Protein AF-A0A7L6CJG3-F1 (afdb_monomer_lite)

Structure (mmCIF, N/CA/C/O backbone):
data_AF-A0A7L6CJG3-F1
#
_entry.id   AF-A0A7L6CJG3-F1
#
loop_
_atom_site.group_PDB
_atom_site.id
_atom_site.type_symbol
_atom_site.label_atom_id
_atom_site.label_alt_id
_atom_site.label_comp_id
_atom_site.label_asym_id
_atom_site.label_entity_id
_atom_site.label_seq_id
_atom_site.pdbx_PDB_ins_code
_atom_site.Cartn_x
_atom_site.Cartn_y
_atom_site.Cartn_z
_atom_site.occupancy
_atom_site.B_iso_or_equiv
_atom_site.auth_seq_id
_atom_site.auth_comp_id
_atom_site.auth_asym_id
_atom_site.auth_atom_id
_atom_site.pdbx_PDB_model_num
ATOM 1 N N . MET A 1 1 ? -24.793 6.125 42.179 1.00 51.56 1 MET A N 1
ATOM 2 C CA . MET A 1 1 ? -24.595 4.831 41.485 1.00 51.56 1 MET A CA 1
ATOM 3 C C . MET A 1 1 ? -25.463 4.670 40.232 1.00 51.56 1 MET A C 1
ATOM 5 O O . MET A 1 1 ? -24.914 4.369 39.190 1.00 51.56 1 MET A O 1
ATOM 9 N N . LYS A 1 2 ? -26.782 4.931 40.248 1.00 55.88 2 LYS A N 1
ATOM 10 C CA . LYS A 1 2 ? -27.625 4.811 39.029 1.00 55.88 2 LYS A CA 1
ATOM 11 C C . LYS A 1 2 ? -27.290 5.828 37.916 1.00 55.88 2 LYS A C 1
ATOM 13 O O . LYS A 1 2 ? -27.271 5.472 36.747 1.00 55.88 2 LYS A O 1
ATOM 18 N N . LYS A 1 3 ? -26.957 7.077 38.276 1.00 57.59 3 LYS A N 1
ATOM 19 C CA . LYS A 1 3 ? -26.620 8.152 37.315 1.00 57.59 3 LYS A CA 1
ATOM 20 C C . 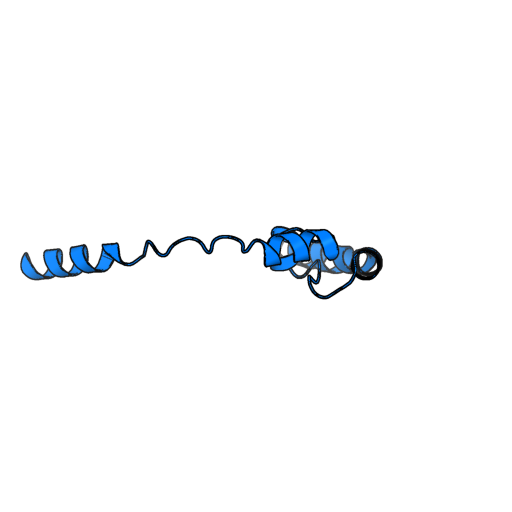LYS A 1 3 ? -25.269 7.939 36.614 1.00 57.59 3 LYS A C 1
ATOM 22 O O . LYS A 1 3 ? -25.131 8.261 35.445 1.00 57.59 3 LYS A O 1
ATOM 27 N N . THR A 1 4 ? -24.296 7.352 37.314 1.00 60.09 4 THR A N 1
ATOM 28 C CA . THR A 1 4 ? -22.961 7.051 36.770 1.00 60.09 4 THR A CA 1
ATOM 29 C C . THR A 1 4 ? -22.995 5.886 35.780 1.00 60.09 4 THR A C 1
ATOM 31 O O . THR A 1 4 ? -22.279 5.919 34.788 1.00 60.09 4 THR A O 1
ATOM 34 N N . VAL A 1 5 ? -23.879 4.903 35.995 1.00 66.50 5 VAL A N 1
ATOM 35 C CA . VAL A 1 5 ? -24.103 3.790 35.053 1.00 66.50 5 VAL A CA 1
ATOM 36 C C . VAL A 1 5 ? -24.719 4.286 33.740 1.00 66.50 5 VAL A C 1
ATOM 38 O O . VAL A 1 5 ? -24.293 3.864 32.671 1.00 66.50 5 VAL A O 1
ATOM 41 N N . MET A 1 6 ? -25.658 5.237 33.802 1.00 60.53 6 MET A N 1
ATOM 42 C CA . MET A 1 6 ? -26.277 5.810 32.597 1.00 60.53 6 MET A CA 1
ATOM 43 C C . MET A 1 6 ? -25.288 6.631 31.755 1.00 60.53 6 MET A C 1
ATOM 45 O O . MET A 1 6 ? -25.314 6.553 30.530 1.00 60.53 6 MET A O 1
ATOM 49 N N . ILE A 1 7 ? -24.377 7.372 32.397 1.00 65.50 7 ILE A N 1
ATOM 50 C CA . ILE A 1 7 ? -23.339 8.151 31.697 1.00 65.50 7 ILE A CA 1
ATOM 51 C C . ILE A 1 7 ? -22.312 7.223 31.031 1.00 65.50 7 ILE A C 1
ATOM 53 O O . ILE A 1 7 ? -21.922 7.457 29.889 1.00 65.50 7 ILE A O 1
ATOM 57 N N . ALA A 1 8 ? -21.916 6.140 31.707 1.00 61.50 8 ALA A N 1
ATOM 58 C CA . ALA A 1 8 ? -21.001 5.149 31.142 1.00 61.50 8 ALA A CA 1
ATOM 59 C C . ALA A 1 8 ? -21.605 4.419 29.928 1.00 61.50 8 ALA A C 1
ATOM 61 O O . ALA A 1 8 ? -20.898 4.146 28.960 1.00 61.50 8 ALA A O 1
ATOM 62 N N . LEU A 1 9 ? -22.915 4.151 29.950 1.00 63.00 9 LEU A N 1
ATOM 63 C CA . LEU A 1 9 ? -23.613 3.493 28.845 1.00 63.00 9 LEU A CA 1
ATOM 64 C C . LEU A 1 9 ? -23.736 4.396 27.605 1.00 63.00 9 LEU A C 1
ATOM 66 O O . LEU A 1 9 ? -23.591 3.916 26.484 1.00 63.00 9 LEU A O 1
ATOM 70 N N . ALA A 1 10 ? -23.941 5.704 27.792 1.00 61.91 10 ALA A N 1
ATOM 71 C CA . ALA A 1 10 ? -24.001 6.658 26.684 1.00 61.91 10 ALA A CA 1
ATOM 72 C C . ALA A 1 10 ? -22.654 6.782 25.944 1.00 61.91 10 ALA A C 1
ATOM 74 O O . ALA A 1 10 ? -22.623 6.859 24.715 1.00 61.91 10 ALA A O 1
ATOM 75 N N . LEU A 1 11 ? -21.536 6.736 26.678 1.00 62.03 11 LEU A N 1
ATOM 76 C CA . LEU A 1 11 ? -20.193 6.905 26.114 1.00 62.03 11 LEU A CA 1
ATOM 77 C C . LEU A 1 11 ? -19.722 5.711 25.261 1.00 62.03 11 LEU A C 1
ATOM 79 O O . LEU A 1 11 ? -18.857 5.871 24.404 1.00 62.03 11 LEU A O 1
ATOM 83 N N . ALA A 1 12 ? -20.307 4.527 25.457 1.00 61.84 12 ALA A N 1
ATOM 84 C CA . ALA A 1 12 ? -19.922 3.304 24.749 1.00 61.84 12 ALA A CA 1
ATOM 85 C C . ALA A 1 12 ? -20.388 3.251 23.278 1.00 61.84 12 ALA A C 1
ATOM 87 O O . ALA A 1 12 ? -19.926 2.401 22.521 1.00 61.84 12 ALA A O 1
ATOM 88 N N . THR A 1 13 ? -21.282 4.148 22.851 1.00 64.38 13 THR A N 1
ATOM 89 C CA . THR A 1 13 ? -21.883 4.113 21.502 1.00 64.38 13 THR A CA 1
ATOM 90 C C . THR A 1 13 ? -21.064 4.832 20.422 1.00 64.38 13 THR A C 1
ATOM 92 O O . THR A 1 13 ? -21.371 4.710 19.239 1.00 64.38 13 THR A O 1
ATOM 95 N N . LEU A 1 14 ? -19.994 5.548 20.792 1.00 61.38 14 LEU A N 1
ATOM 96 C CA . LEU A 1 14 ? -19.255 6.427 19.874 1.00 61.38 14 LEU A CA 1
ATOM 97 C C . LEU A 1 14 ? -18.134 5.734 19.071 1.00 61.38 14 LEU A C 1
ATOM 99 O O . LEU A 1 14 ? -17.431 6.385 18.304 1.00 61.38 14 LEU A O 1
ATOM 103 N N . THR A 1 15 ? -17.933 4.425 19.234 1.00 63.97 15 THR A N 1
ATOM 104 C CA . THR A 1 15 ? -16.813 3.703 18.598 1.00 63.97 15 THR A CA 1
ATOM 105 C C . THR A 1 15 ? -17.144 3.121 17.222 1.00 63.97 15 THR A C 1
ATOM 107 O O . THR A 1 15 ? -16.243 2.648 16.531 1.00 63.97 15 THR A O 1
ATOM 110 N N . ALA A 1 16 ? -18.402 3.194 16.775 1.00 61.41 16 ALA A N 1
ATOM 111 C CA . ALA A 1 16 ? -18.821 2.731 15.452 1.00 61.4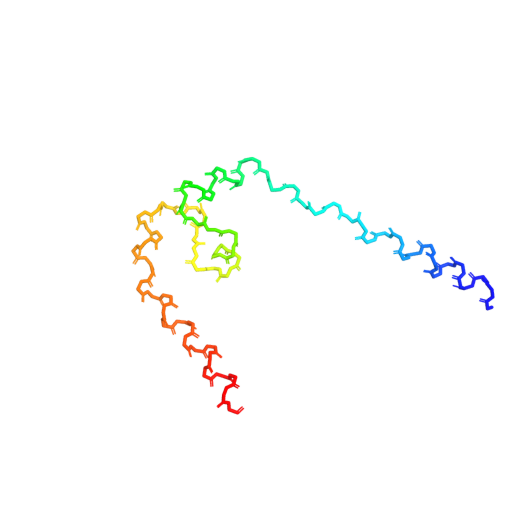1 16 ALA A CA 1
ATOM 112 C C . ALA A 1 16 ? -18.537 3.785 14.364 1.00 61.41 16 ALA A C 1
ATOM 114 O O . ALA A 1 16 ? -19.439 4.265 13.678 1.00 61.41 16 ALA A O 1
ATOM 115 N N . LEU A 1 17 ? -17.269 4.172 14.211 1.00 61.94 17 LEU A N 1
ATOM 116 C CA . LEU A 1 17 ? -16.836 4.949 13.052 1.00 61.94 17 LEU A CA 1
ATOM 117 C C . LEU A 1 17 ? -16.814 4.019 11.827 1.00 61.94 17 LEU A C 1
ATOM 119 O O . LEU A 1 17 ? -16.331 2.888 11.936 1.00 61.94 17 LEU A O 1
ATOM 123 N N . PRO A 1 18 ? -17.325 4.457 10.662 1.00 57.53 18 PRO A N 1
ATOM 124 C CA . PRO A 1 18 ? -17.307 3.644 9.458 1.00 57.53 18 PRO A CA 1
ATOM 125 C C . PRO A 1 18 ? -15.863 3.264 9.132 1.00 57.53 18 PRO A C 1
ATOM 127 O O . PRO A 1 18 ? -14.996 4.126 8.974 1.00 57.53 18 PRO A O 1
ATOM 130 N N . ALA A 1 19 ? -15.612 1.959 9.036 1.00 60.91 19 ALA A N 1
ATOM 131 C CA . ALA A 1 19 ? -14.380 1.420 8.492 1.00 60.91 19 ALA A CA 1
ATOM 132 C C . ALA A 1 19 ? -14.183 2.034 7.102 1.00 60.91 19 ALA A C 1
ATOM 134 O O . ALA A 1 19 ? -14.930 1.726 6.176 1.00 60.91 19 ALA A O 1
ATOM 135 N N . HIS A 1 20 ? -13.244 2.979 7.023 1.00 56.69 20 HIS A N 1
ATOM 136 C CA . HIS A 1 20 ? -12.830 3.743 5.855 1.00 56.69 20 HIS A CA 1
ATOM 137 C C . HIS A 1 20 ? -13.083 2.950 4.575 1.00 56.69 20 HIS A C 1
ATOM 139 O O . HIS A 1 20 ? -12.363 1.997 4.273 1.00 56.69 20 HIS A O 1
ATOM 145 N N . ALA A 1 21 ? -14.139 3.321 3.845 1.00 59.84 21 ALA A N 1
ATOM 146 C CA . ALA A 1 21 ? -14.408 2.756 2.539 1.00 59.84 21 ALA A CA 1
ATOM 147 C C . ALA A 1 21 ? -13.126 2.919 1.725 1.00 59.84 21 ALA A C 1
ATOM 149 O O . ALA A 1 21 ? -12.670 4.042 1.495 1.00 59.84 21 ALA A O 1
ATOM 150 N N . ILE A 1 22 ? -12.507 1.796 1.362 1.00 61.94 22 ILE A N 1
ATOM 151 C CA . ILE A 1 22 ? -11.293 1.776 0.558 1.00 61.94 22 ILE A CA 1
ATOM 152 C C . ILE A 1 22 ? -11.620 2.564 -0.706 1.00 61.94 22 ILE A C 1
ATOM 154 O O . ILE A 1 22 ? -12.374 2.090 -1.558 1.00 61.94 22 ILE A O 1
ATOM 158 N N . SER A 1 23 ? -11.121 3.800 -0.794 1.00 74.50 23 SER A N 1
ATOM 159 C CA . SER A 1 23 ? -11.505 4.682 -1.893 1.00 74.50 23 SER A CA 1
ATOM 160 C C . SER A 1 23 ? -11.179 3.987 -3.214 1.00 74.50 23 SER A C 1
ATOM 162 O O . SER A 1 23 ? -10.140 3.333 -3.335 1.00 74.50 23 SER A O 1
ATOM 164 N N . ALA A 1 24 ? -12.037 4.131 -4.225 1.00 79.44 24 ALA A N 1
ATOM 165 C CA . ALA A 1 24 ? -11.774 3.562 -5.550 1.00 79.44 24 ALA A CA 1
ATOM 166 C C . ALA A 1 24 ? -10.379 3.968 -6.073 1.00 79.44 24 ALA A C 1
ATOM 168 O O . ALA A 1 24 ? -9.671 3.171 -6.685 1.00 79.44 24 ALA A O 1
ATOM 169 N N . LYS A 1 25 ? -9.928 5.179 -5.716 1.00 82.56 25 LYS A N 1
ATOM 170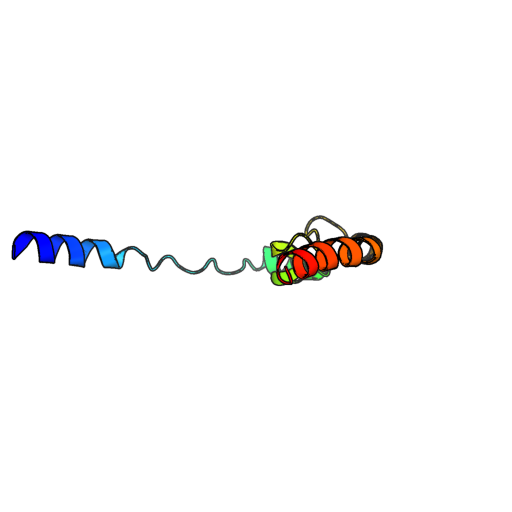 C CA . LYS A 1 25 ? -8.574 5.675 -5.992 1.00 82.56 25 LYS A CA 1
ATOM 171 C C . LYS A 1 25 ? -7.476 4.869 -5.297 1.00 82.56 25 LYS A C 1
ATOM 173 O O . LYS A 1 25 ? -6.410 4.683 -5.871 1.00 82.56 25 LYS A O 1
ATOM 178 N N . TYR A 1 26 ? -7.693 4.412 -4.068 1.00 85.19 26 TYR A N 1
ATOM 179 C CA . TYR A 1 26 ? -6.724 3.583 -3.355 1.00 85.19 26 TYR A CA 1
ATOM 180 C C . TYR A 1 26 ? -6.654 2.167 -3.942 1.00 85.19 26 TYR A C 1
ATOM 182 O O . TYR A 1 26 ? -5.551 1.665 -4.135 1.00 85.19 26 TYR A O 1
ATOM 190 N N . ARG A 1 27 ? -7.784 1.578 -4.364 1.00 85.19 27 ARG A N 1
ATOM 191 C CA . ARG A 1 27 ? -7.776 0.309 -5.123 1.00 85.19 27 ARG A CA 1
ATOM 192 C C . ARG A 1 27 ? -6.986 0.425 -6.426 1.00 85.19 27 ARG A C 1
ATOM 194 O O . ARG A 1 27 ? -6.087 -0.374 -6.658 1.00 85.19 27 ARG A O 1
ATOM 201 N N . ALA A 1 28 ? -7.239 1.474 -7.208 1.00 87.94 28 ALA A N 1
ATOM 202 C CA . ALA A 1 28 ? -6.497 1.721 -8.443 1.00 87.94 28 ALA A CA 1
ATOM 203 C C . ALA A 1 28 ? -4.989 1.924 -8.192 1.00 87.94 28 ALA A C 1
ATOM 205 O O . ALA A 1 28 ? -4.149 1.503 -8.988 1.00 87.94 28 ALA A O 1
ATOM 206 N N . LYS A 1 29 ? -4.622 2.552 -7.065 1.00 88.62 29 LYS A N 1
ATOM 207 C CA . LYS A 1 29 ? -3.218 2.705 -6.666 1.00 88.62 29 LYS A CA 1
ATOM 208 C C . LYS A 1 29 ? -2.562 1.366 -6.322 1.00 88.62 29 LYS A C 1
ATOM 210 O O . LYS A 1 29 ? -1.448 1.137 -6.779 1.00 88.62 29 LYS A O 1
ATOM 215 N N . LEU A 1 30 ? -3.244 0.492 -5.582 1.00 90.12 30 LEU A N 1
ATOM 216 C CA . LEU A 1 30 ? -2.768 -0.864 -5.284 1.00 90.12 30 LEU A CA 1
ATOM 217 C C . LEU A 1 30 ? -2.559 -1.690 -6.563 1.00 90.12 30 LEU A C 1
ATOM 219 O O . LEU A 1 30 ? -1.517 -2.320 -6.730 1.00 90.12 30 LEU A O 1
ATOM 223 N N . GLU A 1 31 ? -3.499 -1.625 -7.507 1.00 88.38 31 GLU A N 1
ATOM 224 C CA . GLU A 1 31 ? -3.395 -2.327 -8.795 1.00 88.38 31 GLU A CA 1
ATOM 225 C C . GLU A 1 31 ? -2.222 -1.811 -9.643 1.00 88.38 31 GLU A C 1
ATOM 227 O O . GLU A 1 31 ? -1.459 -2.604 -10.200 1.00 88.38 31 GLU A O 1
ATOM 232 N N . ARG A 1 32 ? -2.017 -0.487 -9.691 1.00 91.31 32 ARG A N 1
ATOM 233 C CA . ARG A 1 32 ? -0.901 0.139 -10.421 1.00 91.31 32 ARG A CA 1
ATOM 234 C C . ARG A 1 32 ? 0.466 -0.189 -9.812 1.00 91.31 32 ARG A C 1
ATOM 236 O O . ARG A 1 32 ? 1.428 -0.417 -10.550 1.00 91.31 32 ARG A O 1
ATOM 243 N N . SER A 1 33 ? 0.576 -0.155 -8.486 1.00 90.19 33 SER A N 1
ATOM 244 C CA . SER A 1 33 ? 1.831 -0.424 -7.772 1.00 90.19 33 SER A CA 1
ATOM 245 C C . SER A 1 33 ? 2.124 -1.919 -7.625 1.00 90.19 33 SER A C 1
ATOM 247 O O . SER A 1 33 ? 3.263 -2.292 -7.341 1.00 90.19 33 SER A O 1
ATOM 249 N N . GLY A 1 34 ? 1.122 -2.780 -7.838 1.00 89.06 34 GLY A N 1
ATOM 250 C CA . GLY A 1 34 ? 1.200 -4.219 -7.590 1.00 89.06 34 GLY A CA 1
ATOM 251 C C . GLY A 1 34 ? 1.189 -4.590 -6.105 1.00 89.06 34 GLY A C 1
ATOM 252 O O . 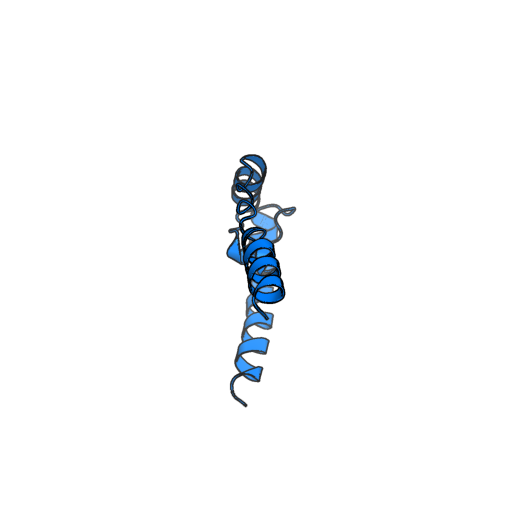GLY A 1 34 ? 1.516 -5.727 -5.770 1.00 89.06 34 GLY A O 1
ATOM 253 N N . CYS A 1 35 ? 0.842 -3.648 -5.225 1.00 89.81 35 CYS A N 1
ATOM 254 C CA . CYS A 1 35 ? 0.751 -3.876 -3.790 1.00 89.81 35 CYS A CA 1
ATOM 255 C C . CYS A 1 35 ? -0.629 -4.417 -3.397 1.00 89.81 35 CYS A C 1
ATOM 257 O O . CYS A 1 35 ? -1.646 -4.126 -4.018 1.00 89.81 35 CYS A O 1
ATOM 259 N N . THR A 1 36 ? -0.677 -5.153 -2.293 1.00 89.62 36 THR A N 1
ATOM 260 C CA . THR A 1 36 ? -1.906 -5.455 -1.548 1.00 89.62 36 THR A CA 1
ATOM 261 C C . THR A 1 36 ? -1.994 -4.566 -0.309 1.00 89.62 36 THR A C 1
ATOM 263 O O . THR A 1 36 ? -0.979 -4.021 0.132 1.00 89.62 36 THR A O 1
ATOM 266 N N . GLN A 1 37 ? -3.181 -4.469 0.297 1.00 85.69 37 GLN A N 1
ATOM 267 C CA . GLN A 1 37 ? -3.360 -3.739 1.560 1.00 85.69 37 GLN A CA 1
ATOM 268 C C . GLN A 1 37 ? -2.400 -4.226 2.652 1.00 85.69 37 GLN A C 1
ATOM 270 O O . GLN A 1 37 ? -1.801 -3.415 3.342 1.00 85.69 37 GLN A O 1
ATOM 275 N N . VAL A 1 38 ? -2.192 -5.544 2.749 1.00 86.06 38 VAL A N 1
ATOM 276 C CA . VAL A 1 38 ? -1.308 -6.158 3.752 1.00 86.06 38 VAL A CA 1
ATOM 277 C C . VAL A 1 38 ? 0.156 -5.794 3.505 1.00 86.06 38 VAL A C 1
ATOM 279 O O . VAL A 1 38 ? 0.895 -5.455 4.429 1.00 86.06 38 VAL A O 1
ATOM 282 N N . THR A 1 39 ? 0.599 -5.857 2.249 1.00 86.56 39 THR A N 1
ATOM 283 C CA . THR A 1 39 ? 1.999 -5.572 1.908 1.00 86.56 39 THR A CA 1
ATOM 284 C C . THR A 1 39 ? 2.337 -4.090 2.027 1.00 86.56 39 THR A C 1
ATOM 286 O O . THR A 1 39 ? 3.474 -3.762 2.367 1.00 86.56 39 THR A O 1
ATOM 289 N N . GLU A 1 40 ? 1.360 -3.219 1.763 1.00 86.06 40 GLU A N 1
ATOM 290 C CA . GLU A 1 40 ? 1.475 -1.774 1.963 1.00 86.06 40 GLU A CA 1
ATOM 291 C C . GLU A 1 40 ? 1.524 -1.445 3.458 1.00 86.06 40 GLU A C 1
ATOM 293 O O . GLU A 1 40 ? 2.484 -0.823 3.907 1.00 86.06 40 GLU A O 1
ATOM 298 N N . SER A 1 41 ? 0.602 -1.996 4.259 1.00 84.44 41 SER A N 1
ATOM 299 C CA . SER A 1 41 ? 0.584 -1.783 5.712 1.00 84.44 41 SER A CA 1
ATOM 300 C C . SER A 1 41 ? 1.830 -2.311 6.426 1.00 84.44 41 SER A C 1
ATOM 302 O O . SER A 1 41 ? 2.255 -1.747 7.428 1.00 84.44 41 SER A O 1
ATOM 304 N N . ASN A 1 42 ? 2.434 -3.391 5.918 1.00 82.69 42 ASN A N 1
ATOM 305 C CA . ASN A 1 42 ? 3.664 -3.964 6.475 1.00 82.69 42 ASN A CA 1
ATOM 306 C C . ASN A 1 42 ? 4.943 -3.294 5.917 1.00 82.69 42 ASN A C 1
ATOM 308 O O . ASN A 1 42 ? 6.053 -3.761 6.156 1.00 82.69 42 ASN A O 1
ATOM 312 N N . GLY A 1 43 ? 4.817 -2.241 5.097 1.00 84.50 43 GLY A N 1
ATOM 313 C CA . GLY A 1 43 ? 5.956 -1.520 4.508 1.00 84.50 43 GLY A CA 1
ATOM 314 C C . GLY A 1 43 ? 6.791 -2.338 3.512 1.00 84.50 43 GLY A C 1
ATOM 315 O O . GLY A 1 43 ? 7.857 -1.905 3.076 1.00 84.50 43 GLY A O 1
ATOM 316 N N . THR A 1 44 ? 6.315 -3.527 3.142 1.00 84.62 44 THR A N 1
ATOM 317 C CA . THR A 1 44 ? 6.962 -4.434 2.181 1.00 84.62 44 THR A CA 1
ATOM 318 C C . THR A 1 44 ? 6.708 -4.030 0.728 1.00 84.62 44 THR A C 1
ATOM 320 O O . THR A 1 44 ? 7.375 -4.508 -0.181 1.00 84.62 44 THR A O 1
ATOM 323 N N . CYS A 1 45 ? 5.742 -3.154 0.479 1.00 86.94 45 CYS A N 1
ATOM 324 C CA . CYS A 1 45 ? 5.420 -2.672 -0.854 1.00 86.94 45 CYS A CA 1
ATOM 325 C C . CYS A 1 45 ? 5.040 -1.199 -0.762 1.00 86.94 45 CYS A C 1
ATOM 327 O O . CYS A 1 45 ? 4.211 -0.831 0.065 1.00 86.94 45 CYS A O 1
ATOM 329 N N . ASP A 1 46 ? 5.655 -0.354 -1.585 1.00 90.31 46 ASP A N 1
ATOM 330 C CA . ASP A 1 46 ? 5.394 1.084 -1.574 1.00 90.31 46 ASP A CA 1
ATOM 331 C C . ASP A 1 46 ? 4.374 1.420 -2.667 1.00 90.31 46 ASP A C 1
ATOM 333 O O . ASP A 1 46 ? 4.609 1.213 -3.862 1.00 90.31 46 ASP A O 1
ATOM 337 N N . ILE A 1 47 ? 3.221 1.946 -2.253 1.00 90.56 47 ILE A N 1
ATOM 338 C CA . ILE A 1 47 ? 2.105 2.268 -3.147 1.00 90.56 47 ILE A CA 1
ATOM 339 C C . ILE A 1 47 ? 2.415 3.416 -4.121 1.00 90.56 47 ILE A C 1
ATOM 341 O O . ILE A 1 47 ? 1.732 3.568 -5.135 1.00 90.56 47 ILE A O 1
ATOM 345 N N . ASN A 1 48 ? 3.449 4.212 -3.845 1.00 91.56 48 ASN A N 1
ATOM 346 C CA . ASN A 1 48 ? 3.889 5.302 -4.716 1.00 91.56 48 ASN A CA 1
ATOM 347 C C . ASN A 1 48 ? 4.930 4.843 -5.749 1.00 91.56 48 ASN A C 1
ATOM 349 O O . ASN A 1 48 ? 5.295 5.614 -6.640 1.00 91.56 48 ASN A O 1
ATOM 353 N N . LYS A 1 49 ? 5.416 3.599 -5.653 1.00 90.06 49 LYS A N 1
ATOM 354 C CA . LYS A 1 49 ? 6.376 3.012 -6.595 1.00 90.06 49 LYS A CA 1
ATOM 355 C C . LYS A 1 49 ? 5.663 2.254 -7.709 1.00 90.06 49 LYS A C 1
ATOM 357 O O . LYS A 1 49 ? 4.508 1.845 -7.601 1.00 90.06 49 LYS A O 1
ATOM 362 N N . THR A 1 50 ? 6.374 2.073 -8.818 1.00 90.56 50 THR A N 1
ATOM 363 C CA . THR A 1 50 ? 5.892 1.231 -9.917 1.00 90.56 50 THR A CA 1
ATOM 364 C C . THR A 1 50 ? 6.009 -0.244 -9.547 1.00 90.56 50 THR A C 1
ATOM 366 O O . THR A 1 50 ? 6.873 -0.629 -8.758 1.00 90.56 50 THR A O 1
ATOM 369 N N . LYS A 1 51 ? 5.193 -1.091 -10.185 1.00 89.00 51 LYS A N 1
ATOM 370 C CA . LYS A 1 51 ? 5.247 -2.546 -10.005 1.00 89.00 51 LYS A CA 1
ATOM 371 C C . LYS A 1 51 ? 6.663 -3.113 -10.159 1.00 89.00 51 LYS A C 1
ATOM 373 O O . LYS A 1 51 ? 7.096 -3.901 -9.328 1.00 89.00 51 LYS A O 1
ATOM 378 N N . ALA A 1 52 ? 7.405 -2.672 -11.175 1.00 87.25 52 ALA A N 1
ATOM 379 C CA . ALA A 1 52 ? 8.778 -3.117 -11.414 1.00 87.25 52 ALA A CA 1
ATOM 380 C C . ALA A 1 52 ? 9.738 -2.725 -10.276 1.00 87.25 52 ALA A C 1
ATOM 382 O O . ALA A 1 52 ? 10.557 -3.536 -9.854 1.00 87.25 52 ALA A O 1
ATOM 383 N N . GLN A 1 53 ? 9.6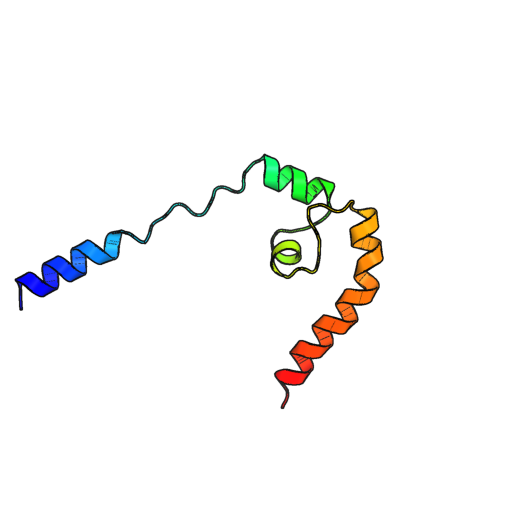09 -1.507 -9.741 1.00 85.56 53 GLN A N 1
ATOM 384 C CA . GLN A 1 53 ? 10.428 -1.043 -8.616 1.00 85.56 53 GLN A CA 1
ATOM 385 C C . GLN A 1 53 ? 10.109 -1.803 -7.326 1.00 85.56 53 GLN A C 1
ATOM 387 O O . GLN A 1 53 ? 11.021 -2.125 -6.571 1.00 85.56 53 GLN A O 1
ATOM 392 N N . ASN A 1 54 ? 8.835 -2.129 -7.094 1.00 87.31 54 ASN A N 1
ATOM 393 C CA . ASN A 1 54 ? 8.448 -2.968 -5.965 1.00 87.31 54 ASN A CA 1
ATOM 394 C C . ASN A 1 54 ? 9.024 -4.380 -6.120 1.00 87.31 54 ASN A C 1
ATOM 396 O O . ASN A 1 54 ? 9.708 -4.827 -5.205 1.00 87.31 54 ASN A O 1
ATOM 400 N N . ILE A 1 55 ? 8.881 -5.013 -7.296 1.00 82.06 55 ILE A N 1
ATOM 401 C CA . ILE A 1 55 ? 9.479 -6.324 -7.636 1.00 82.06 55 ILE A CA 1
ATOM 402 C C . ILE A 1 55 ? 10.99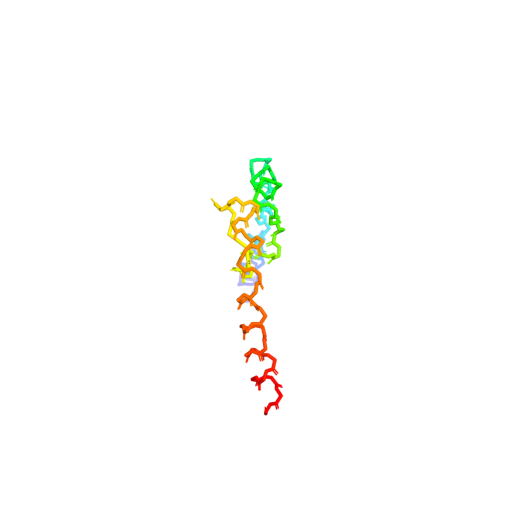2 -6.343 -7.365 1.00 82.06 55 ILE A C 1
ATOM 404 O O . ILE A 1 55 ? 11.481 -7.253 -6.699 1.00 82.06 55 ILE A O 1
ATOM 408 N N . ALA A 1 56 ? 11.719 -5.316 -7.808 1.00 78.44 56 ALA A N 1
ATOM 409 C CA . ALA A 1 56 ? 13.165 -5.200 -7.608 1.00 78.44 56 ALA A CA 1
ATOM 410 C C . ALA A 1 56 ? 13.582 -5.061 -6.130 1.00 78.44 56 ALA A C 1
ATOM 412 O O . ALA A 1 56 ? 14.731 -5.337 -5.795 1.00 78.44 56 ALA A O 1
ATOM 413 N N . ARG A 1 57 ? 12.658 -4.675 -5.238 1.00 68.56 57 ARG A N 1
ATOM 414 C CA . ARG A 1 57 ? 12.889 -4.527 -3.792 1.00 68.56 57 ARG A CA 1
ATOM 415 C C . ARG A 1 57 ? 12.579 -5.794 -2.981 1.00 68.56 57 ARG A C 1
ATOM 417 O O . ARG A 1 57 ? 13.064 -5.940 -1.859 1.00 68.56 57 ARG A O 1
ATOM 424 N N . HIS A 1 58 ? 11.827 -6.749 -3.536 1.00 59.03 58 HIS A N 1
ATOM 425 C CA . HIS A 1 58 ? 11.569 -8.044 -2.891 1.00 59.03 58 HIS A CA 1
ATOM 426 C C . HIS A 1 58 ? 12.809 -8.871 -2.486 1.00 59.03 58 HIS A C 1
ATOM 428 O O . HIS A 1 58 ? 12.676 -9.593 -1.492 1.00 59.03 58 HIS A O 1
ATOM 434 N N . PRO A 1 59 ? 14.001 -8.794 -3.125 1.00 57.12 59 PRO A N 1
ATOM 435 C CA . PRO A 1 59 ? 15.191 -9.453 -2.580 1.00 57.12 59 PRO A CA 1
ATOM 436 C C . PRO A 1 59 ? 15.579 -8.959 -1.174 1.00 57.12 59 PRO A C 1
ATOM 438 O O . PRO A 1 59 ? 16.086 -9.747 -0.379 1.00 57.12 59 PRO A O 1
ATOM 441 N N . GLU A 1 60 ? 15.279 -7.709 -0.807 1.00 51.84 60 GLU A N 1
ATOM 442 C CA . GLU A 1 60 ? 15.704 -7.134 0.481 1.00 51.84 60 GLU A CA 1
ATOM 443 C C . GLU A 1 60 ? 14.734 -7.408 1.648 1.00 51.84 60 GLU A C 1
ATOM 445 O O . GLU A 1 60 ? 15.120 -7.386 2.817 1.00 51.84 60 GLU A O 1
ATOM 450 N N . LEU A 1 61 ? 13.465 -7.723 1.373 1.00 53.12 61 LEU A N 1
ATOM 451 C CA . LEU A 1 61 ? 12.434 -7.910 2.414 1.00 53.12 61 LEU A CA 1
ATOM 452 C C . LEU A 1 61 ? 12.465 -9.300 3.068 1.00 53.12 61 LEU A C 1
ATOM 454 O O . LEU A 1 61 ? 11.995 -9.482 4.198 1.00 53.12 61 LEU A O 1
ATOM 458 N N . LYS A 1 62 ? 13.100 -10.272 2.403 1.00 52.16 62 LYS A N 1
ATOM 459 C CA . LYS A 1 62 ? 13.444 -11.577 2.988 1.00 52.16 62 LYS A CA 1
ATOM 460 C C . LYS A 1 62 ? 14.421 -11.427 4.167 1.00 52.16 62 LYS A C 1
ATOM 462 O O . LYS A 1 62 ? 14.318 -12.172 5.142 1.00 52.16 62 LYS A O 1
ATOM 467 N N . ALA A 1 63 ? 15.303 -10.422 4.135 1.00 53.16 63 ALA A N 1
ATOM 468 C CA . ALA A 1 63 ? 16.266 -10.172 5.207 1.00 53.16 63 ALA A CA 1
ATOM 469 C C . ALA A 1 63 ? 15.609 -9.607 6.484 1.00 53.16 63 ALA A C 1
ATOM 471 O O . ALA A 1 63 ? 16.008 -9.967 7.588 1.00 53.16 63 ALA A O 1
ATOM 472 N N . LYS A 1 64 ? 14.558 -8.781 6.361 1.00 52.75 64 LYS A N 1
ATOM 473 C CA . LYS A 1 64 ? 13.858 -8.189 7.522 1.00 52.75 64 LYS A CA 1
ATOM 474 C C . LYS A 1 64 ? 12.825 -9.110 8.176 1.00 52.75 64 LYS A C 1
ATOM 476 O O . LYS A 1 64 ? 12.658 -9.039 9.390 1.00 52.75 64 LYS A O 1
ATOM 481 N N . THR A 1 65 ? 12.178 -9.998 7.418 1.00 53.41 65 THR A N 1
ATOM 482 C CA . THR A 1 65 ? 11.190 -10.942 7.986 1.00 53.41 65 THR A CA 1
ATOM 483 C C . THR A 1 65 ? 11.870 -11.951 8.924 1.00 53.41 65 THR A C 1
ATOM 485 O O . THR A 1 65 ? 11.400 -12.190 10.032 1.00 53.41 65 THR A O 1
ATOM 488 N N . THR A 1 66 ? 13.070 -12.417 8.557 1.00 50.81 66 THR A N 1
ATOM 489 C CA . THR A 1 66 ? 13.882 -13.334 9.379 1.00 50.81 66 THR A CA 1
ATOM 490 C C . THR A 1 66 ? 14.314 -12.721 10.724 1.00 50.81 66 THR A C 1
ATOM 492 O O . THR A 1 66 ? 14.511 -13.443 11.700 1.00 50.81 66 THR A O 1
ATOM 495 N N . GLN A 1 67 ? 14.431 -11.389 10.819 1.00 52.22 67 GLN A N 1
ATOM 496 C CA . GLN A 1 67 ? 14.821 -10.705 12.058 1.00 52.22 67 GLN A CA 1
ATOM 497 C C . GLN A 1 67 ? 13.707 -10.743 13.124 1.00 52.22 67 GLN A C 1
ATOM 499 O O . GLN A 1 67 ? 14.023 -10.864 14.305 1.00 52.22 67 GLN A O 1
ATOM 504 N N . SER A 1 68 ? 12.424 -10.684 12.735 1.00 51.12 68 SER A N 1
ATOM 505 C CA . SER A 1 68 ? 11.308 -10.787 13.699 1.00 51.12 68 SER A CA 1
ATOM 506 C C . SER A 1 68 ? 11.050 -12.226 14.151 1.00 51.12 68 SER A C 1
ATOM 508 O O . SER A 1 68 ? 10.785 -12.446 15.332 1.00 51.12 68 SER A O 1
ATOM 510 N N . ASP A 1 69 ? 11.230 -13.219 13.274 1.00 56.28 69 ASP A N 1
ATOM 511 C CA . ASP A 1 69 ? 11.108 -14.637 13.657 1.00 56.28 69 ASP A CA 1
ATOM 512 C C . ASP A 1 69 ? 12.188 -15.079 14.661 1.00 56.28 69 ASP A C 1
ATOM 514 O O . ASP A 1 69 ? 11.953 -15.953 15.497 1.00 56.28 69 ASP A O 1
ATOM 518 N N . LYS A 1 70 ? 13.376 -14.457 14.631 1.00 54.03 70 LYS A N 1
ATOM 519 C CA . LYS A 1 70 ? 14.473 -14.781 15.559 1.00 54.03 70 LYS A CA 1
ATOM 520 C C . LYS A 1 70 ? 14.301 -14.167 16.956 1.00 54.03 70 LYS A C 1
ATOM 522 O O . LYS A 1 70 ? 14.896 -14.674 17.901 1.00 54.03 70 LYS A O 1
ATOM 527 N N . VAL A 1 71 ? 13.500 -13.106 17.095 1.00 58.03 71 VAL A N 1
ATOM 528 C CA . VAL A 1 71 ? 13.204 -12.455 18.389 1.00 58.03 71 VAL A CA 1
ATOM 529 C C . VAL A 1 71 ? 12.094 -13.186 19.156 1.00 58.03 71 VAL A C 1
ATOM 531 O O . VAL A 1 71 ? 12.122 -13.195 20.378 1.00 58.03 71 VAL A O 1
ATOM 534 N N . MET A 1 72 ? 11.171 -13.862 18.463 1.00 55.94 72 MET A N 1
ATOM 535 C CA . MET A 1 72 ? 10.094 -14.659 19.083 1.00 55.94 72 MET A CA 1
ATOM 536 C C . MET A 1 72 ? 10.511 -16.084 19.502 1.00 55.94 72 MET A C 1
ATOM 538 O O . MET A 1 72 ? 9.740 -16.772 20.165 1.00 55.94 72 MET A O 1
ATOM 542 N N . ARG A 1 73 ? 11.705 -16.556 19.111 1.00 57.72 73 ARG A N 1
ATOM 543 C CA . ARG A 1 73 ? 12.252 -17.880 19.482 1.00 57.72 73 ARG A CA 1
ATOM 544 C C . ARG A 1 73 ? 13.413 -17.793 20.486 1.00 57.72 73 ARG A C 1
ATOM 546 O O . ARG A 1 73 ? 14.379 -18.550 20.360 1.00 57.72 73 ARG A O 1
ATOM 553 N N . LYS A 1 74 ? 13.365 -16.861 21.438 1.00 47.03 74 LYS A N 1
ATOM 554 C CA . LYS A 1 74 ? 14.339 -16.781 22.533 1.00 47.03 74 LYS A CA 1
ATOM 555 C C . LYS A 1 74 ? 13.644 -16.654 23.877 1.00 47.03 74 LYS A C 1
ATOM 557 O O . LYS A 1 74 ? 12.600 -15.971 23.914 1.00 47.03 74 LYS A O 1
#

Radius of gyration: 20.79 Å; chains: 1; bounding box: 44×26×53 Å

Foldseek 3Di:
DVVVVVVVVVVVPPPPDPPPDCPPVNVVLCVQQVHDPVCCVVVLGPSVDGVVVSVVSVVVVVVVVVVVVVVVVD

pLDDT: mean 71.14, std 14.88, range [47.03, 91.56]

Secondary structure (DSSP, 8-state):
-HHHHHHHHHHGGGG--------HHHHHHHHHHT--HHHHHTTSS-TTS-HHHHHHHHHHHHHHHHHHHHHTT-

Sequence (74 aa):
MKKTVMIALALATLTALPAHAISAKYRAKLERSGCTQVTESNGTCDINKTKAQNIARHPELKAKTTQSDKVMRK